Protein AF-A0A9W6TLP1-F1 (afdb_monomer_lite)

pLDDT: mean 82.68, std 14.92, range [33.06, 95.75]

Foldseek 3Di:
DDDDDPPVVVVLVVVLLADAQPDDDQDAADDQVVQDDPDDPPDGDDPCPDPPSSLVSVVVSVVSQDPPDPLWDDDPPWTKGKAQFDPDVVTDGDAGRNHVQSVQVSCCNNVVAPPVQGFRIWMATPPPRDIDTDRDDD

Sequence (138 aa):
METCKFRGAKVYLHNYYKTELKYSASRPKIDIEEFRKGPIPGVYYIPNWITQGEEAAILERVYAVPDDNDIWVNLKHRRLQMWGGEVKVPFDPKPLPQWLMQISQALVDAGIFSEEKKPNHALINGERKELILVADWG

Radius of gyration: 16.83 Å; chains: 1; bounding box: 46×29×56 Å

Organism: NCBI:txid1490495

InterPro domains:
  IPR032862 Alpha-ketoglutarate-dependent dioxygenase alkB homologue 6 [PTHR46030] (25-125)
  IPR037151 Alpha-ketoglutarate-dependent dioxygenase AlkB-like superfamily [G3DSA:2.60.120.590] (31-130)

Structure (mmCIF, N/CA/C/O backbone):
data_AF-A0A9W6TLP1-F1
#
_entry.id   AF-A0A9W6TLP1-F1
#
loop_
_atom_site.group_PDB
_atom_site.id
_atom_site.type_symbol
_atom_site.label_atom_id
_atom_site.label_alt_id
_atom_site.label_comp_id
_atom_site.label_asym_id
_atom_site.label_entity_id
_atom_site.label_seq_id
_atom_site.pdbx_PDB_ins_code
_atom_site.Cartn_x
_atom_site.Cartn_y
_atom_site.Cartn_z
_atom_site.occupancy
_atom_site.B_iso_or_equiv
_atom_site.auth_seq_id
_atom_site.auth_comp_id
_atom_site.auth_asym_id
_atom_site.auth_atom_id
_atom_site.pdbx_PDB_model_num
ATOM 1 N N . MET A 1 1 ? 29.148 -4.013 -32.709 1.00 33.06 1 MET A N 1
ATOM 2 C CA . MET A 1 1 ? 28.779 -2.926 -31.780 1.00 33.06 1 MET A CA 1
ATOM 3 C C . MET A 1 1 ? 27.266 -2.840 -31.734 1.00 33.06 1 MET A C 1
ATOM 5 O O . MET A 1 1 ? 26.622 -2.895 -32.773 1.00 33.06 1 MET A O 1
ATOM 9 N N . GLU A 1 2 ? 26.744 -2.888 -30.517 1.00 41.03 2 GLU A N 1
ATOM 10 C CA . GLU A 1 2 ? 25.402 -3.319 -30.124 1.00 41.03 2 GLU A CA 1
ATOM 11 C C . GLU A 1 2 ? 24.295 -2.332 -30.501 1.00 41.03 2 GLU A C 1
ATOM 13 O O . GLU A 1 2 ? 24.349 -1.161 -30.139 1.00 41.03 2 GLU A O 1
ATOM 18 N N . THR A 1 3 ? 23.234 -2.820 -31.146 1.00 41.31 3 THR A N 1
ATOM 19 C CA . THR A 1 3 ? 21.957 -2.096 -31.252 1.00 41.31 3 THR A CA 1
ATOM 20 C C . THR A 1 3 ? 20.768 -3.057 -31.214 1.00 41.31 3 THR A C 1
ATOM 22 O O . THR A 1 3 ? 20.068 -3.222 -32.199 1.00 41.31 3 THR A O 1
ATOM 25 N N . CYS A 1 4 ? 20.498 -3.702 -30.076 1.00 39.31 4 CYS A N 1
ATOM 26 C CA . CYS A 1 4 ? 19.145 -4.188 -29.767 1.00 39.31 4 CYS A CA 1
ATOM 27 C C . CYS A 1 4 ? 19.091 -4.685 -28.319 1.00 39.31 4 CYS A C 1
ATOM 29 O O . CYS A 1 4 ? 19.698 -5.713 -28.044 1.00 39.31 4 CYS A O 1
ATOM 31 N N . LYS A 1 5 ? 18.396 -3.978 -27.408 1.00 41.53 5 LYS A N 1
ATOM 32 C CA . LYS A 1 5 ? 17.776 -4.585 -26.200 1.00 41.53 5 LYS A CA 1
ATOM 33 C C . LYS A 1 5 ? 16.878 -3.666 -25.351 1.00 41.53 5 LYS A C 1
ATOM 35 O O . LYS A 1 5 ? 16.080 -4.180 -24.585 1.00 41.53 5 LYS A O 1
ATOM 40 N N . PHE A 1 6 ? 16.881 -2.340 -25.520 1.00 45.84 6 PHE A N 1
ATOM 41 C CA . PHE A 1 6 ? 16.203 -1.452 -24.545 1.00 45.84 6 PHE A CA 1
ATOM 42 C C . PHE A 1 6 ? 14.862 -0.818 -24.962 1.00 45.84 6 PHE A C 1
ATOM 44 O O . PHE A 1 6 ? 14.232 -0.146 -24.146 1.00 45.84 6 PHE A O 1
ATOM 51 N N . ARG A 1 7 ? 14.374 -1.014 -26.197 1.00 45.84 7 ARG A N 1
ATOM 52 C CA . ARG A 1 7 ? 13.089 -0.409 -26.623 1.00 45.84 7 ARG A CA 1
ATOM 53 C C . ARG A 1 7 ? 11.848 -1.148 -26.095 1.00 45.84 7 ARG A C 1
ATOM 55 O O . ARG A 1 7 ? 10.853 -0.491 -25.820 1.00 45.84 7 ARG A O 1
ATOM 62 N N . GLY A 1 8 ? 11.910 -2.468 -25.895 1.00 44.59 8 GLY A N 1
ATOM 63 C CA . GLY A 1 8 ? 10.766 -3.271 -25.428 1.00 44.59 8 GLY A CA 1
ATOM 64 C C . GLY A 1 8 ? 10.430 -3.084 -23.943 1.00 44.59 8 GLY A C 1
ATOM 65 O O . GLY A 1 8 ? 9.273 -2.859 -23.599 1.00 44.59 8 GLY A O 1
ATOM 66 N N . ALA A 1 9 ? 11.442 -3.091 -23.068 1.00 51.03 9 ALA A N 1
ATOM 67 C CA . ALA A 1 9 ? 11.250 -2.972 -21.619 1.00 51.03 9 ALA A CA 1
ATOM 68 C C . ALA A 1 9 ? 10.644 -1.616 -21.203 1.00 51.03 9 ALA A C 1
ATOM 70 O O . ALA A 1 9 ? 9.757 -1.566 -20.352 1.00 51.03 9 ALA A O 1
ATOM 71 N N . LYS A 1 10 ? 11.050 -0.512 -21.852 1.00 49.00 10 LYS A N 1
ATOM 72 C CA . LYS A 1 10 ? 10.498 0.826 -21.566 1.00 49.00 10 LYS A CA 1
ATOM 73 C C . LYS A 1 10 ? 9.014 0.957 -21.923 1.00 49.00 10 LYS A C 1
ATOM 75 O O . LYS A 1 10 ? 8.275 1.589 -21.174 1.00 49.00 10 LYS A O 1
ATOM 80 N N . VAL A 1 11 ? 8.564 0.357 -23.030 1.00 53.59 11 VAL A N 1
ATOM 81 C CA . VAL A 1 11 ? 7.139 0.374 -23.418 1.00 53.59 11 VAL A CA 1
ATOM 82 C C . VAL A 1 11 ? 6.305 -0.485 -22.463 1.00 53.59 11 VAL A C 1
ATOM 84 O O . VAL A 1 11 ? 5.229 -0.059 -22.046 1.00 53.59 11 VAL A O 1
ATOM 87 N N . TYR A 1 12 ? 6.828 -1.643 -22.048 1.00 57.03 12 TYR A N 1
ATOM 88 C CA . TYR A 1 12 ? 6.169 -2.512 -21.070 1.00 57.03 12 TYR A CA 1
ATOM 89 C C . TYR A 1 12 ? 5.933 -1.798 -19.730 1.00 57.03 12 TYR A C 1
ATOM 91 O O . TYR A 1 12 ? 4.824 -1.811 -19.199 1.00 57.03 12 TYR A O 1
ATOM 99 N N . LEU A 1 13 ? 6.949 -1.097 -19.219 1.00 60.84 13 LEU A N 1
ATOM 100 C CA . LEU A 1 13 ? 6.855 -0.370 -17.951 1.00 60.84 13 LEU A CA 1
ATOM 101 C C . LEU A 1 13 ? 5.966 0.874 -18.043 1.00 60.84 13 LEU A C 1
ATOM 103 O O . LEU A 1 13 ? 5.232 1.171 -17.106 1.00 60.84 13 LEU A O 1
ATOM 107 N N . HIS A 1 14 ? 5.982 1.600 -19.165 1.00 62.59 14 HIS A N 1
ATOM 108 C CA . HIS A 1 14 ? 5.111 2.766 -19.331 1.00 62.59 14 HIS A CA 1
ATOM 109 C C . HIS A 1 14 ? 3.625 2.388 -19.256 1.00 62.59 14 HIS A C 1
ATOM 111 O O . HIS A 1 14 ? 2.835 3.099 -18.634 1.00 62.59 14 HIS A O 1
ATOM 117 N N . ASN A 1 15 ? 3.253 1.242 -19.832 1.00 68.00 15 ASN A N 1
ATOM 118 C CA . ASN A 1 15 ? 1.912 0.690 -19.665 1.00 68.00 15 ASN A CA 1
ATOM 119 C C . ASN A 1 15 ? 1.685 0.208 -18.226 1.00 68.00 15 ASN A C 1
ATOM 121 O O . ASN A 1 15 ? 0.628 0.470 -17.659 1.00 68.00 15 ASN A O 1
ATOM 125 N N . TYR A 1 16 ? 2.688 -0.409 -17.598 1.00 69.88 16 TYR A N 1
ATOM 126 C CA . TYR A 1 16 ? 2.606 -0.896 -16.219 1.00 69.88 16 TYR A CA 1
ATOM 127 C C . TYR A 1 16 ? 2.246 0.204 -15.205 1.00 69.88 16 TYR A C 1
ATOM 129 O O . TYR A 1 16 ? 1.339 0.012 -14.397 1.00 69.88 16 TYR A O 1
ATOM 137 N N . TYR A 1 17 ? 2.878 1.383 -15.287 1.00 79.12 17 TYR A N 1
ATOM 138 C CA . TYR A 1 17 ? 2.560 2.520 -14.407 1.00 79.12 17 TYR A CA 1
ATOM 139 C C . TYR A 1 17 ? 1.124 3.029 -14.561 1.00 79.12 17 TYR A C 1
ATOM 141 O O . TYR A 1 17 ? 0.582 3.611 -13.627 1.00 79.12 17 TYR A O 1
ATOM 149 N N . LYS A 1 18 ? 0.502 2.802 -15.720 1.00 83.44 18 LYS A N 1
ATOM 150 C CA . LYS A 1 18 ? -0.855 3.263 -16.035 1.00 83.44 18 LYS A CA 1
ATOM 151 C C . LYS A 1 18 ? -1.930 2.206 -15.794 1.00 83.44 18 LYS A C 1
ATOM 153 O O . LYS A 1 18 ? -3.110 2.521 -15.879 1.00 83.44 18 LYS A O 1
ATOM 158 N N . THR A 1 19 ? -1.548 0.955 -15.540 1.00 87.06 19 THR A N 1
ATOM 159 C CA . THR A 1 19 ? -2.509 -0.151 -15.502 1.00 87.06 19 THR A CA 1
ATOM 160 C C . THR A 1 19 ? -3.124 -0.309 -14.111 1.00 87.06 19 THR A C 1
ATOM 162 O O . THR A 1 19 ? -2.418 -0.431 -13.112 1.00 87.06 19 THR A O 1
ATOM 165 N N . GLU A 1 20 ? -4.447 -0.413 -14.067 1.00 89.69 20 GLU A N 1
ATOM 166 C CA . GLU A 1 20 ? -5.268 -0.685 -12.879 1.00 89.69 20 GLU A CA 1
ATOM 167 C C . GLU A 1 20 ? -5.340 -2.174 -12.534 1.00 89.69 20 GLU A C 1
ATOM 169 O O . GLU A 1 20 ? -5.161 -3.007 -13.419 1.00 89.69 20 GLU A O 1
ATOM 174 N N . LEU A 1 21 ? -5.593 -2.544 -11.277 1.00 90.44 21 LEU A N 1
ATOM 175 C CA . LEU A 1 21 ? -5.924 -3.920 -10.905 1.00 90.44 21 LEU A CA 1
ATOM 176 C C . LEU A 1 21 ? -7.192 -4.370 -11.641 1.00 90.44 21 LEU A C 1
ATOM 178 O O . LEU A 1 21 ? -8.169 -3.635 -11.735 1.00 90.44 21 LEU A O 1
ATOM 182 N N . LYS A 1 22 ? -7.181 -5.609 -12.144 1.00 84.38 22 LYS A N 1
ATOM 183 C CA . LYS A 1 22 ? -8.334 -6.203 -12.846 1.00 84.38 22 LYS A CA 1
ATOM 184 C C . LYS A 1 22 ? -9.530 -6.432 -11.918 1.00 84.38 22 LYS A C 1
ATOM 186 O O . LYS A 1 22 ? -10.663 -6.463 -12.381 1.00 84.38 22 LYS A O 1
ATOM 191 N N . TYR A 1 23 ? -9.258 -6.606 -10.627 1.00 82.81 23 TYR A N 1
ATOM 192 C CA . TYR A 1 23 ? -10.249 -6.817 -9.584 1.00 82.81 23 TYR A CA 1
ATOM 193 C C . TYR A 1 23 ? -9.990 -5.823 -8.459 1.00 82.81 23 TYR A C 1
ATOM 195 O O . TYR A 1 23 ? -8.855 -5.689 -8.004 1.00 82.81 23 TYR A O 1
ATOM 203 N N . SER A 1 24 ? -11.044 -5.140 -8.031 1.00 81.31 24 SER A N 1
ATOM 204 C CA . SER A 1 24 ? -11.052 -4.266 -6.864 1.00 81.31 24 SER A CA 1
ATOM 205 C C . SER A 1 24 ? -12.427 -4.368 -6.221 1.00 81.31 24 SER A C 1
ATOM 207 O O . SER A 1 24 ? -13.443 -4.153 -6.888 1.00 81.31 24 SER A O 1
ATOM 209 N N . ALA A 1 25 ? -12.472 -4.759 -4.952 1.00 80.62 25 ALA A N 1
ATOM 210 C CA . ALA A 1 25 ? -13.715 -4.800 -4.201 1.00 80.62 25 ALA A CA 1
ATOM 211 C C . ALA A 1 25 ? -14.034 -3.408 -3.641 1.00 80.62 25 ALA A C 1
ATOM 213 O O . ALA A 1 25 ? -13.179 -2.761 -3.029 1.00 80.62 25 ALA A O 1
ATOM 214 N N . SER A 1 26 ? -15.287 -2.968 -3.792 1.00 79.50 26 SER A N 1
ATOM 215 C CA . SER A 1 26 ? -15.792 -1.850 -2.994 1.00 79.50 26 SER A CA 1
ATOM 216 C C . SER A 1 26 ? -15.855 -2.288 -1.534 1.00 79.50 26 SER A C 1
ATOM 218 O O . SER A 1 26 ? -16.346 -3.377 -1.227 1.00 79.50 26 SER A O 1
ATOM 220 N N . ARG A 1 27 ? -15.327 -1.454 -0.640 1.00 83.19 27 ARG A N 1
ATOM 221 C CA . ARG A 1 27 ? -15.301 -1.710 0.798 1.00 83.19 27 ARG A CA 1
ATOM 222 C C . ARG A 1 27 ? -16.042 -0.583 1.507 1.00 83.19 27 ARG A C 1
ATOM 224 O O . ARG A 1 27 ? -15.821 0.578 1.159 1.00 83.19 27 ARG A O 1
ATOM 231 N N . PRO A 1 28 ? -16.917 -0.888 2.476 1.00 87.75 28 PRO A N 1
ATOM 232 C CA . PRO A 1 28 ? -17.468 0.146 3.329 1.00 87.75 28 PRO A CA 1
ATOM 233 C C . PRO A 1 28 ? -16.360 0.727 4.210 1.00 87.75 28 PRO A C 1
ATOM 235 O O . PRO A 1 28 ? -15.338 0.083 4.466 1.00 87.75 28 PRO A O 1
ATOM 238 N N . LYS A 1 29 ? -16.603 1.930 4.723 1.00 93.06 29 LYS A N 1
ATOM 239 C CA . LYS A 1 29 ? -15.809 2.463 5.824 1.00 93.06 29 LYS A CA 1
ATOM 240 C C . LYS A 1 29 ? -15.907 1.509 7.015 1.00 93.06 29 LYS A C 1
ATOM 242 O O . LYS A 1 29 ? -17.002 1.043 7.332 1.00 93.06 29 LYS A O 1
ATOM 247 N N . ILE A 1 30 ? -14.780 1.236 7.658 1.00 93.94 30 ILE A N 1
ATOM 248 C CA . ILE A 1 30 ? -14.709 0.378 8.841 1.00 93.94 30 ILE A CA 1
ATOM 249 C C . ILE A 1 30 ? -14.369 1.204 10.080 1.00 93.94 30 ILE A C 1
ATOM 251 O O . ILE A 1 30 ? -13.745 2.262 9.981 1.00 93.94 30 ILE A O 1
ATOM 255 N N . ASP A 1 31 ? -14.754 0.701 11.250 1.00 94.38 31 ASP A N 1
ATOM 256 C CA . ASP A 1 31 ? -14.168 1.139 12.511 1.00 94.38 31 ASP A CA 1
ATOM 257 C C . ASP A 1 31 ? -12.950 0.256 12.814 1.00 94.38 31 ASP A C 1
ATOM 259 O O . ASP A 1 31 ? -13.078 -0.930 13.119 1.00 94.38 31 ASP A O 1
ATOM 263 N N . ILE A 1 32 ? -11.745 0.817 12.680 1.00 93.81 32 ILE A N 1
ATOM 264 C CA . ILE A 1 32 ? -10.498 0.067 12.883 1.00 93.81 32 ILE A CA 1
ATOM 265 C C . ILE A 1 32 ? -10.324 -0.399 14.333 1.00 93.81 32 ILE A C 1
ATOM 267 O O . ILE A 1 32 ? -9.585 -1.354 14.574 1.00 93.81 32 ILE A O 1
ATOM 271 N N . GLU A 1 33 ? -11.006 0.230 15.294 1.00 94.12 33 GLU A N 1
ATOM 272 C CA . GLU A 1 33 ? -10.910 -0.138 16.707 1.00 94.12 33 GLU A CA 1
ATOM 273 C C . GLU A 1 33 ? -11.474 -1.536 16.985 1.00 94.12 33 GLU A C 1
ATOM 275 O O . GLU A 1 33 ? -10.960 -2.242 17.856 1.00 94.12 33 GLU A O 1
ATOM 280 N N . GLU A 1 34 ? -12.431 -2.001 16.176 1.00 94.62 34 GLU A N 1
ATOM 281 C CA . GLU A 1 34 ? -12.942 -3.379 16.224 1.00 94.62 34 GLU A CA 1
ATOM 282 C C . GLU A 1 34 ? -11.868 -4.423 15.867 1.00 94.62 34 GLU A C 1
ATOM 284 O O . GLU A 1 34 ? -11.971 -5.593 16.237 1.00 94.62 34 GLU A O 1
ATOM 289 N N . PHE A 1 35 ? -10.800 -4.000 15.184 1.00 95.31 35 PHE A N 1
ATOM 290 C CA . PHE A 1 35 ? -9.705 -4.851 14.714 1.00 95.31 35 PHE A CA 1
ATOM 291 C C . PHE A 1 35 ? -8.434 -4.728 15.563 1.00 95.31 35 PHE A C 1
ATOM 293 O O . PHE A 1 35 ? -7.375 -5.241 15.179 1.00 95.31 35 PHE A O 1
ATOM 300 N N . ARG A 1 36 ? -8.503 -4.055 16.719 1.00 95.75 36 ARG A N 1
ATOM 301 C CA . ARG A 1 36 ? -7.372 -3.905 17.643 1.00 95.75 36 ARG A CA 1
ATOM 302 C C . ARG A 1 36 ? -6.839 -5.270 18.077 1.00 95.75 36 ARG A C 1
ATOM 304 O O . ARG A 1 36 ? -7.580 -6.135 18.547 1.00 95.75 36 ARG A O 1
ATOM 311 N N . LYS A 1 37 ? -5.522 -5.465 17.970 1.00 95.50 37 LYS A N 1
ATOM 312 C CA . LYS A 1 37 ? -4.867 -6.730 18.313 1.00 95.50 37 LYS A CA 1
ATOM 313 C C . LYS A 1 37 ? -3.953 -6.587 19.524 1.00 95.50 37 LYS A C 1
ATOM 315 O O . LYS A 1 37 ? -2.858 -6.041 19.446 1.00 95.50 37 LYS A O 1
ATOM 320 N N . GLY A 1 38 ? -4.365 -7.212 20.625 1.00 93.31 38 GLY A N 1
ATOM 321 C CA . GLY A 1 38 ? -3.573 -7.259 21.852 1.00 93.31 38 GLY A CA 1
ATOM 322 C C . GLY A 1 38 ? -3.567 -5.927 22.615 1.00 93.31 38 GLY A C 1
ATOM 323 O O . GLY A 1 38 ? -4.369 -5.042 22.327 1.00 93.31 38 GLY A O 1
ATOM 324 N N . PRO A 1 39 ? -2.690 -5.789 23.623 1.00 93.62 39 PRO A N 1
ATOM 325 C CA . PRO A 1 39 ? -2.699 -4.636 24.521 1.00 93.62 39 PRO A CA 1
ATOM 326 C C . PRO A 1 39 ? -1.971 -3.407 23.957 1.00 93.62 39 PRO A C 1
ATOM 328 O O . PRO A 1 39 ? -2.028 -2.344 24.568 1.00 93.62 39 PRO A O 1
ATOM 331 N N . ILE A 1 40 ? -1.259 -3.540 22.833 1.00 94.56 40 ILE A N 1
ATOM 332 C CA . ILE A 1 40 ? -0.432 -2.467 22.272 1.00 94.56 40 ILE A CA 1
ATOM 333 C C . ILE A 1 40 ? -1.336 -1.489 21.506 1.00 94.56 40 ILE A C 1
ATOM 335 O O . ILE A 1 40 ? -1.979 -1.896 20.534 1.00 94.56 40 ILE A O 1
ATOM 339 N N . PRO A 1 41 ? -1.399 -0.204 21.901 1.00 92.06 41 PRO A N 1
ATOM 340 C CA . PRO A 1 41 ? -2.161 0.793 21.158 1.00 92.06 41 PRO A CA 1
ATOM 341 C C . PRO A 1 41 ? -1.642 0.955 19.72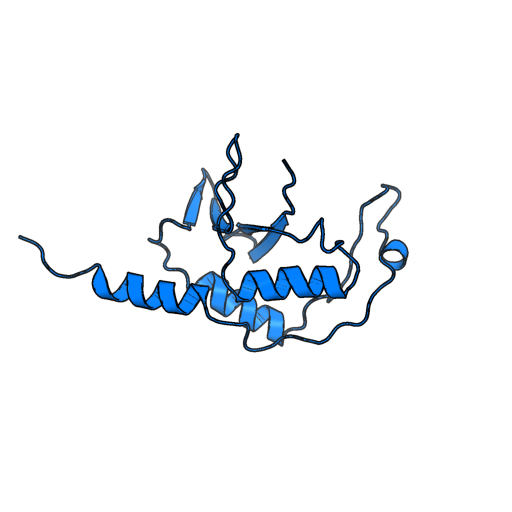5 1.00 92.06 41 PRO A C 1
ATOM 343 O O . PRO A 1 41 ? -0.435 0.962 19.497 1.00 92.06 41 PRO A O 1
ATOM 346 N N . GLY A 1 42 ? -2.556 1.111 18.764 1.00 89.94 42 GLY A N 1
ATOM 347 C CA . GLY A 1 42 ? -2.207 1.351 17.360 1.00 89.94 42 GLY A CA 1
ATOM 348 C C . GLY A 1 42 ? -1.853 0.102 16.545 1.00 89.94 42 GLY A C 1
ATOM 349 O O . GLY A 1 42 ? -1.469 0.237 15.386 1.00 89.94 42 GLY A O 1
ATOM 350 N N . VAL A 1 43 ? -1.980 -1.102 17.115 1.00 93.88 43 VAL A N 1
ATOM 351 C CA . VAL A 1 43 ? -1.783 -2.364 16.388 1.00 93.88 43 VAL A CA 1
ATOM 352 C C . VAL A 1 43 ? -3.136 -2.973 16.040 1.00 93.88 43 VAL A C 1
ATOM 354 O O . VAL A 1 43 ? -3.914 -3.335 16.923 1.00 93.88 43 VAL A O 1
ATOM 357 N N . TYR A 1 44 ? -3.386 -3.131 14.743 1.00 94.62 44 TYR A N 1
ATOM 358 C CA . TYR A 1 44 ? -4.638 -3.656 14.204 1.00 94.62 44 TYR A CA 1
ATOM 359 C C . TYR A 1 44 ? -4.363 -4.84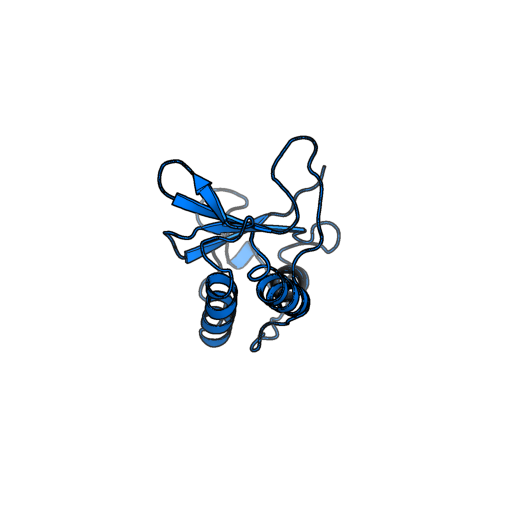7 13.288 1.00 94.62 44 TYR A C 1
ATOM 361 O O . TYR A 1 44 ? -3.346 -4.886 12.594 1.00 94.62 44 TYR A O 1
ATOM 369 N N . TYR A 1 45 ? -5.269 -5.822 13.279 1.00 94.06 45 TYR A N 1
ATOM 370 C CA . TYR A 1 45 ? -5.226 -6.952 12.357 1.00 94.06 45 TYR A CA 1
ATOM 371 C C . TYR A 1 45 ? -6.591 -7.140 11.704 1.00 94.06 45 TYR A C 1
ATOM 373 O O . TYR A 1 45 ? -7.543 -7.561 12.358 1.00 94.06 45 TYR A O 1
ATOM 381 N N . ILE A 1 46 ? -6.662 -6.852 10.404 1.00 93.31 46 ILE A N 1
ATOM 382 C CA . ILE A 1 46 ? -7.876 -6.992 9.601 1.00 93.31 46 ILE A CA 1
ATOM 383 C C . ILE A 1 46 ? -7.742 -8.266 8.751 1.00 93.31 46 ILE A C 1
ATOM 385 O O . ILE A 1 46 ? -7.008 -8.261 7.756 1.00 93.31 46 ILE A O 1
ATOM 389 N N . PRO A 1 47 ? -8.385 -9.384 9.136 1.00 92.62 47 PRO A N 1
ATOM 390 C CA . PRO A 1 47 ? -8.297 -10.623 8.374 1.00 92.62 47 PRO A CA 1
ATOM 391 C C . PRO A 1 47 ? -9.011 -10.484 7.029 1.00 92.62 47 PRO A C 1
ATOM 393 O O . PRO A 1 47 ? -10.043 -9.825 6.934 1.00 92.62 47 PRO A O 1
ATOM 396 N N . ASN A 1 48 ? -8.494 -11.164 6.001 1.00 90.88 48 ASN A N 1
ATOM 397 C CA . ASN A 1 48 ? -9.136 -11.280 4.684 1.00 90.88 48 ASN A CA 1
ATOM 398 C C . ASN A 1 48 ? -9.524 -9.928 4.051 1.00 90.88 48 ASN A C 1
ATOM 400 O O . ASN A 1 48 ? -10.530 -9.830 3.353 1.00 90.88 48 ASN A O 1
ATOM 404 N N . TRP A 1 49 ? -8.730 -8.880 4.302 1.00 91.25 49 TRP A N 1
ATOM 405 C CA . TRP A 1 49 ? -8.983 -7.538 3.770 1.00 91.25 49 TRP A CA 1
ATOM 406 C C . TRP A 1 49 ? -8.982 -7.484 2.237 1.00 91.25 49 TRP A C 1
ATOM 408 O O . TRP A 1 49 ? -9.725 -6.713 1.621 1.00 91.25 49 TRP A O 1
ATOM 418 N N . ILE A 1 50 ? -8.132 -8.304 1.619 1.00 91.12 50 ILE A N 1
ATOM 419 C CA . ILE A 1 50 ? -8.109 -8.525 0.176 1.00 91.12 50 ILE A CA 1
ATOM 420 C C . ILE A 1 50 ? -8.814 -9.838 -0.150 1.00 91.12 50 ILE A C 1
ATOM 422 O O . ILE A 1 50 ? -8.663 -10.842 0.547 1.00 91.12 50 ILE A O 1
ATOM 426 N N . THR A 1 51 ? -9.588 -9.823 -1.227 1.00 92.00 51 THR A N 1
ATOM 427 C CA . THR A 1 51 ? -10.189 -11.026 -1.802 1.00 92.00 51 THR A CA 1
ATOM 428 C C . THR A 1 51 ? -9.131 -11.858 -2.530 1.00 92.00 51 THR A C 1
ATOM 430 O O . THR A 1 51 ? -8.098 -11.338 -2.951 1.00 92.00 51 THR A O 1
ATOM 433 N N . GLN A 1 52 ? -9.409 -13.141 -2.773 1.00 91.81 52 GLN A N 1
ATOM 434 C CA . GLN A 1 52 ? -8.515 -14.003 -3.564 1.00 91.81 52 GLN A CA 1
ATOM 435 C C . GLN A 1 52 ? -8.273 -13.461 -4.987 1.00 91.81 52 GLN A C 1
ATOM 437 O O . GLN A 1 52 ? -7.186 -13.615 -5.540 1.00 91.81 52 GLN A O 1
ATOM 442 N N . GLY A 1 53 ? -9.275 -12.803 -5.585 1.00 91.94 53 GLY A N 1
ATOM 443 C CA . GLY A 1 53 ? -9.146 -12.180 -6.905 1.00 91.94 53 GLY A CA 1
ATOM 444 C C . GLY A 1 53 ? -8.214 -10.965 -6.899 1.00 91.94 53 GLY A C 1
ATOM 445 O O . GLY A 1 53 ? -7.399 -10.810 -7.808 1.00 91.94 53 GLY A O 1
ATOM 446 N N . GLU A 1 54 ? -8.293 -10.131 -5.860 1.00 91.81 54 GLU A N 1
ATOM 447 C CA . GLU A 1 54 ? -7.361 -9.015 -5.661 1.00 91.81 54 GLU A CA 1
ATOM 448 C C . GLU A 1 54 ? -5.948 -9.515 -5.372 1.00 91.81 54 GLU A C 1
ATOM 450 O O . GLU A 1 54 ? -5.003 -9.010 -5.968 1.00 91.81 54 GLU A O 1
ATOM 455 N N . GLU A 1 55 ? -5.794 -10.537 -4.526 1.00 91.50 55 GLU A N 1
ATOM 456 C CA . GLU A 1 55 ? -4.496 -11.162 -4.258 1.00 91.50 55 GLU A CA 1
ATOM 457 C C . GLU A 1 55 ? -3.844 -11.659 -5.555 1.00 91.50 55 GLU A C 1
ATOM 459 O O . GLU A 1 55 ? -2.701 -11.305 -5.849 1.00 91.50 55 GLU A O 1
ATOM 464 N N . ALA A 1 56 ? -4.581 -12.404 -6.385 1.00 91.19 56 ALA A N 1
ATOM 465 C CA . ALA A 1 56 ? -4.086 -12.875 -7.676 1.00 91.19 56 ALA A CA 1
ATOM 466 C C . ALA A 1 56 ? -3.705 -11.715 -8.614 1.00 91.19 56 ALA A C 1
ATOM 468 O O . ALA A 1 56 ? -2.650 -11.760 -9.251 1.00 91.19 56 ALA A O 1
ATOM 469 N N . ALA A 1 57 ? -4.521 -10.656 -8.673 1.00 91.50 57 ALA A N 1
ATOM 470 C CA . ALA A 1 57 ? -4.233 -9.474 -9.485 1.00 91.50 57 ALA A CA 1
ATOM 471 C C . ALA A 1 57 ? -2.996 -8.704 -8.990 1.00 91.50 57 ALA A C 1
ATOM 473 O O . ALA A 1 57 ? -2.210 -8.226 -9.806 1.00 91.50 57 ALA A O 1
ATOM 474 N N . ILE A 1 58 ? -2.799 -8.599 -7.673 1.00 91.06 58 ILE A N 1
ATOM 475 C CA . ILE A 1 58 ? -1.616 -7.978 -7.067 1.00 91.06 58 ILE A CA 1
ATOM 476 C C . ILE A 1 58 ? -0.373 -8.80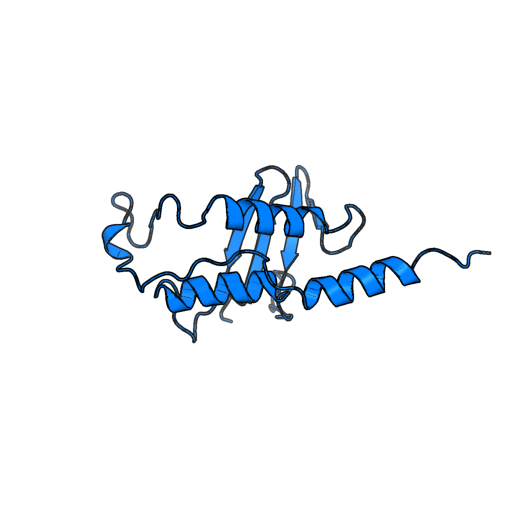4 -7.394 1.00 91.06 58 ILE A C 1
ATOM 478 O O . ILE A 1 58 ? 0.618 -8.248 -7.864 1.00 91.06 58 ILE A O 1
ATOM 482 N N . LEU A 1 59 ? -0.422 -10.127 -7.211 1.00 89.75 59 LEU A N 1
ATOM 483 C CA . LEU A 1 59 ? 0.703 -11.011 -7.523 1.00 89.75 59 LEU A CA 1
ATOM 484 C C . LEU A 1 59 ? 1.072 -10.960 -9.011 1.00 89.75 59 LEU A C 1
ATOM 486 O O . LEU A 1 59 ? 2.259 -10.901 -9.330 1.00 89.75 59 LEU A O 1
ATOM 490 N N . GLU A 1 60 ? 0.086 -10.907 -9.914 1.00 88.94 60 GLU A N 1
ATOM 491 C CA . GLU A 1 60 ? 0.329 -10.707 -11.350 1.00 88.94 60 GLU A CA 1
ATOM 492 C C . GLU A 1 60 ? 1.150 -9.433 -11.599 1.00 88.94 60 GLU A C 1
ATOM 494 O O . GLU A 1 60 ? 2.077 -9.447 -12.406 1.00 88.94 60 GLU A O 1
ATOM 499 N N . ARG A 1 61 ? 0.865 -8.339 -10.879 1.00 89.06 61 ARG A N 1
ATOM 500 C CA . ARG A 1 61 ? 1.631 -7.090 -11.002 1.00 89.06 61 ARG A CA 1
ATOM 501 C C . ARG A 1 61 ? 3.023 -7.199 -10.423 1.00 89.06 61 ARG A C 1
ATOM 503 O O . ARG A 1 61 ? 3.983 -6.891 -11.122 1.00 89.06 61 ARG A O 1
ATOM 510 N N . VAL A 1 62 ? 3.137 -7.696 -9.198 1.00 87.94 62 VAL A N 1
ATOM 511 C CA . VAL A 1 62 ? 4.427 -7.873 -8.524 1.00 87.94 62 VAL A CA 1
ATOM 512 C C . VAL A 1 62 ? 5.392 -8.677 -9.398 1.00 87.94 62 VAL A C 1
ATOM 514 O O . VAL A 1 62 ? 6.531 -8.252 -9.583 1.00 87.94 62 VAL A O 1
ATOM 517 N N . TYR A 1 63 ? 4.940 -9.793 -9.977 1.00 85.94 63 TYR A N 1
ATOM 518 C CA . TYR A 1 63 ? 5.785 -10.674 -10.788 1.00 85.94 63 TYR A CA 1
ATOM 519 C C . TYR A 1 63 ? 5.929 -10.261 -12.255 1.00 85.94 63 TYR A C 1
ATOM 521 O O . TYR A 1 63 ? 6.778 -10.809 -12.953 1.00 85.94 63 TYR A O 1
ATOM 529 N N . ALA A 1 64 ? 5.155 -9.287 -12.735 1.00 85.94 64 ALA A N 1
ATOM 530 C CA . ALA A 1 64 ? 5.363 -8.715 -14.063 1.00 85.94 64 ALA A CA 1
ATOM 531 C C . ALA A 1 64 ? 6.594 -7.791 -14.128 1.00 85.94 64 ALA A C 1
ATOM 533 O O . ALA A 1 64 ? 7.026 -7.443 -15.227 1.00 85.94 64 ALA A O 1
ATOM 534 N N . VAL A 1 65 ? 7.157 -7.386 -12.982 1.00 84.94 65 VAL A N 1
ATOM 535 C CA . VAL A 1 65 ? 8.410 -6.622 -12.916 1.00 84.94 65 VAL A CA 1
ATOM 536 C C . VAL A 1 65 ? 9.585 -7.563 -13.209 1.00 84.94 65 VAL A C 1
ATOM 538 O O . VAL A 1 65 ? 9.836 -8.455 -12.395 1.00 84.94 65 VAL A O 1
ATOM 541 N N . PRO A 1 66 ? 10.326 -7.372 -14.320 1.00 83.62 66 PRO A N 1
ATOM 542 C CA . PRO A 1 66 ? 11.459 -8.230 -14.663 1.00 83.62 66 PRO A CA 1
ATOM 543 C C . PRO A 1 66 ? 12.509 -8.266 -13.552 1.00 83.62 66 PRO A C 1
ATOM 545 O O . PRO A 1 66 ? 12.761 -7.245 -12.918 1.00 83.62 66 PRO A O 1
ATOM 548 N N . ASP A 1 67 ? 13.140 -9.419 -13.333 1.00 81.19 67 ASP A N 1
ATOM 549 C CA . ASP A 1 67 ? 14.128 -9.601 -12.259 1.00 81.19 67 ASP A CA 1
ATOM 550 C C . ASP A 1 67 ? 15.369 -8.701 -12.413 1.00 81.19 67 ASP A C 1
ATOM 552 O O . ASP A 1 67 ? 16.006 -8.362 -11.419 1.00 81.19 67 ASP A O 1
ATOM 556 N N . ASP A 1 68 ? 15.699 -8.304 -13.645 1.00 80.50 68 ASP A N 1
ATOM 557 C CA . ASP A 1 68 ? 16.809 -7.414 -14.002 1.00 80.50 68 ASP A CA 1
ATOM 558 C C . ASP A 1 68 ? 16.423 -5.924 -14.002 1.00 80.50 68 ASP A C 1
ATOM 560 O O . ASP A 1 68 ? 17.183 -5.078 -14.472 1.00 80.50 68 ASP A O 1
ATOM 564 N N . ASN A 1 69 ? 15.237 -5.588 -13.490 1.00 83.06 69 ASN A N 1
ATOM 565 C CA . ASN A 1 69 ? 14.761 -4.217 -13.399 1.00 83.06 69 ASN A CA 1
ATOM 566 C C . ASN A 1 69 ? 15.306 -3.487 -12.161 1.00 83.06 69 ASN A C 1
ATOM 568 O O . ASN A 1 69 ? 15.253 -4.021 -11.057 1.00 83.06 69 ASN A O 1
ATOM 572 N N . ASP A 1 70 ? 15.690 -2.217 -12.322 1.00 80.31 70 ASP A N 1
ATOM 573 C CA . ASP A 1 70 ? 16.254 -1.375 -11.251 1.00 80.31 70 ASP A CA 1
ATOM 574 C C . ASP A 1 70 ? 15.298 -1.101 -10.069 1.00 80.31 70 ASP A C 1
ATOM 576 O O . ASP A 1 70 ? 15.728 -0.635 -9.016 1.00 80.31 70 ASP A O 1
ATOM 580 N N . ILE A 1 71 ? 13.998 -1.387 -10.213 1.00 83.81 71 ILE A N 1
ATOM 581 C CA . ILE A 1 71 ? 13.025 -1.327 -9.109 1.00 83.81 71 ILE A CA 1
ATOM 582 C C . ILE A 1 71 ? 13.313 -2.415 -8.066 1.00 83.81 71 ILE A C 1
ATOM 584 O O . ILE A 1 71 ? 13.030 -2.221 -6.881 1.00 83.81 71 ILE A O 1
ATOM 588 N N . TRP A 1 72 ? 13.877 -3.551 -8.490 1.00 87.19 72 TRP A N 1
ATOM 589 C CA . TRP A 1 72 ? 14.360 -4.577 -7.578 1.00 87.19 72 TRP A CA 1
ATOM 590 C C . TRP A 1 72 ? 15.696 -4.158 -6.971 1.00 87.19 72 TRP A C 1
ATOM 592 O O . TRP A 1 72 ? 16.743 -4.158 -7.613 1.00 87.19 72 TRP A O 1
ATOM 602 N N . VAL A 1 73 ? 15.669 -3.883 -5.675 1.00 87.12 73 VAL A N 1
ATOM 603 C CA . VAL A 1 73 ? 16.860 -3.633 -4.872 1.00 87.12 73 VAL A CA 1
ATOM 604 C C . VAL A 1 73 ? 17.288 -4.935 -4.207 1.00 87.12 73 VAL A C 1
ATOM 606 O O . VAL A 1 73 ? 16.550 -5.513 -3.401 1.00 87.12 73 VAL A O 1
ATOM 609 N N . ASN A 1 74 ? 18.502 -5.386 -4.519 1.00 86.00 74 ASN A N 1
ATOM 610 C CA . ASN A 1 74 ? 19.107 -6.551 -3.883 1.00 86.00 74 ASN A CA 1
ATOM 611 C C . ASN A 1 74 ? 19.752 -6.160 -2.550 1.00 86.00 74 ASN A C 1
ATOM 613 O O . ASN A 1 74 ? 20.643 -5.316 -2.481 1.00 86.00 74 ASN A O 1
ATOM 617 N N . LEU A 1 75 ? 19.296 -6.803 -1.482 1.00 83.88 75 LEU A N 1
ATOM 618 C CA . LEU A 1 75 ? 19.872 -6.741 -0.144 1.00 83.88 75 LEU A CA 1
ATOM 619 C C . LEU A 1 75 ? 20.604 -8.059 0.143 1.00 83.88 75 LEU A C 1
ATOM 621 O O . LEU A 1 75 ? 20.489 -9.028 -0.601 1.00 83.88 75 LEU A O 1
ATOM 625 N N . LYS A 1 76 ? 21.324 -8.129 1.267 1.00 84.56 76 LYS A N 1
ATOM 626 C CA . LYS A 1 76 ? 22.211 -9.260 1.605 1.00 84.56 76 LYS A CA 1
ATOM 627 C C . LYS A 1 76 ? 2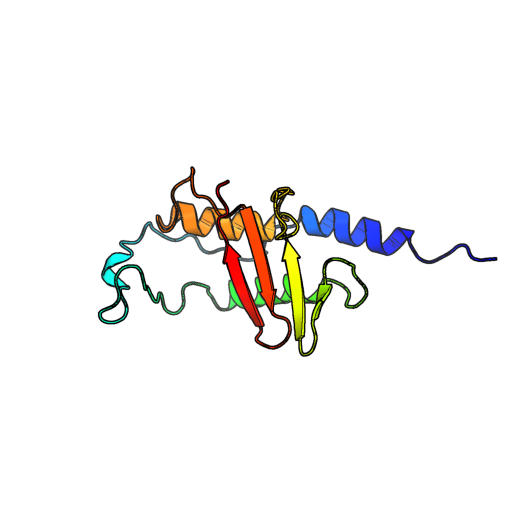1.564 -10.657 1.495 1.00 84.56 76 LYS A C 1
ATOM 629 O O . LYS A 1 76 ? 22.256 -11.611 1.162 1.00 84.56 76 LYS A O 1
ATOM 634 N N . HIS A 1 77 ? 20.269 -10.783 1.792 1.00 84.50 77 HIS A N 1
ATOM 635 C CA . HIS A 1 77 ? 19.558 -12.072 1.838 1.00 84.50 77 HIS A CA 1
ATOM 636 C C . HIS A 1 77 ? 18.173 -12.048 1.182 1.00 84.50 77 HIS A C 1
ATOM 638 O O . HIS A 1 77 ? 17.406 -12.990 1.339 1.00 84.50 77 HIS A O 1
ATOM 644 N N . ARG A 1 78 ? 17.807 -10.944 0.531 1.00 85.12 78 ARG A N 1
ATOM 645 C CA . ARG A 1 78 ? 16.478 -10.766 -0.058 1.00 85.12 78 ARG A CA 1
ATOM 646 C C . ARG A 1 78 ? 16.523 -9.700 -1.134 1.00 85.12 78 ARG A C 1
ATOM 648 O O . ARG A 1 78 ? 17.418 -8.857 -1.122 1.00 85.12 78 ARG A O 1
ATOM 655 N N . ARG A 1 79 ? 15.480 -9.648 -1.949 1.00 87.44 79 ARG A N 1
ATOM 656 C CA . ARG A 1 79 ? 15.196 -8.512 -2.828 1.00 87.44 79 ARG A CA 1
ATOM 657 C C . ARG A 1 79 ? 13.933 -7.770 -2.411 1.00 87.44 79 ARG A C 1
ATOM 659 O O . ARG A 1 79 ? 13.030 -8.351 -1.801 1.00 87.44 79 ARG A O 1
ATOM 666 N N . LEU A 1 80 ? 13.874 -6.489 -2.743 1.00 89.31 80 LEU A N 1
ATOM 667 C CA . LEU A 1 80 ? 12.758 -5.606 -2.428 1.00 89.31 80 LEU A CA 1
ATOM 668 C C . LEU A 1 80 ? 12.385 -4.777 -3.656 1.00 89.31 80 LEU A C 1
ATOM 670 O O . LEU A 1 80 ? 13.281 -4.229 -4.284 1.00 89.31 80 LEU A O 1
ATOM 674 N N . GLN A 1 81 ? 11.098 -4.644 -3.972 1.00 90.19 81 GLN A N 1
ATOM 675 C CA . GLN A 1 81 ? 10.652 -3.570 -4.866 1.00 90.19 81 GLN A CA 1
ATOM 676 C C . GLN A 1 81 ? 10.446 -2.295 -4.055 1.00 90.19 81 GLN A C 1
ATOM 678 O O . GLN A 1 81 ? 9.796 -2.352 -3.008 1.00 90.19 81 GLN A O 1
ATOM 683 N N . MET A 1 82 ? 10.956 -1.167 -4.546 1.00 89.38 82 MET A N 1
ATOM 684 C CA . MET A 1 82 ? 10.698 0.161 -3.980 1.00 89.38 82 MET A CA 1
ATOM 685 C C . MET A 1 82 ? 9.861 0.987 -4.960 1.00 89.38 82 MET A C 1
ATOM 687 O O . MET A 1 82 ? 10.292 1.251 -6.082 1.00 89.38 82 MET A O 1
ATOM 691 N N . TRP A 1 83 ? 8.663 1.394 -4.543 1.00 91.44 83 TRP A N 1
ATOM 692 C CA . TRP A 1 83 ? 7.749 2.213 -5.339 1.00 91.44 83 TRP A CA 1
ATOM 693 C C . TRP A 1 83 ? 7.427 3.514 -4.618 1.00 91.44 83 TRP A C 1
ATOM 695 O O . TRP A 1 83 ? 7.173 3.502 -3.420 1.00 91.44 83 TRP A O 1
ATOM 705 N N . GLY A 1 84 ? 7.345 4.618 -5.360 1.00 90.75 84 GLY A N 1
ATOM 706 C CA . GLY A 1 84 ? 6.956 5.917 -4.802 1.00 90.75 84 GLY A CA 1
ATOM 707 C C . GLY A 1 84 ? 8.120 6.791 -4.330 1.00 90.75 84 GLY A C 1
ATOM 708 O O . GLY A 1 84 ? 7.896 7.836 -3.738 1.00 90.75 84 GLY A O 1
ATOM 709 N N . GLY A 1 85 ? 9.362 6.387 -4.602 1.00 87.38 85 GLY A N 1
ATOM 710 C CA . GLY A 1 85 ? 10.571 7.101 -4.187 1.00 87.38 85 GLY A CA 1
ATOM 711 C C . GLY A 1 85 ? 11.606 6.140 -3.614 1.00 87.38 85 GLY A C 1
ATOM 712 O O . GLY A 1 85 ? 11.318 4.965 -3.399 1.00 87.38 85 GLY A O 1
ATOM 713 N N . GLU A 1 86 ? 12.824 6.624 -3.390 1.00 82.56 86 GLU A N 1
ATOM 714 C CA . GLU A 1 86 ? 13.812 5.886 -2.599 1.00 82.56 86 GLU A CA 1
ATOM 715 C C . GLU A 1 86 ? 13.694 6.310 -1.137 1.00 82.56 86 GLU A C 1
ATOM 717 O O . GLU A 1 86 ? 13.641 7.504 -0.850 1.00 82.56 86 GLU A O 1
ATOM 722 N N . VAL A 1 87 ? 13.719 5.351 -0.207 1.00 75.94 87 VAL A N 1
ATOM 723 C CA . VAL A 1 87 ? 13.727 5.632 1.240 1.00 75.94 87 VAL A CA 1
ATOM 724 C C . VAL A 1 87 ? 15.114 6.131 1.663 1.00 75.94 87 VAL A C 1
ATOM 726 O O . VAL A 1 87 ? 15.922 5.397 2.235 1.00 75.94 87 VAL A O 1
ATOM 729 N N . LYS A 1 88 ? 15.422 7.379 1.314 1.00 80.31 88 LYS A N 1
ATOM 730 C CA . LYS A 1 88 ? 16.628 8.124 1.695 1.00 80.31 88 LYS A CA 1
ATOM 731 C C . LYS A 1 88 ? 16.215 9.437 2.352 1.00 80.31 88 LYS A C 1
ATOM 733 O O . LYS A 1 88 ? 15.076 9.859 2.217 1.00 80.31 88 LYS A O 1
ATOM 738 N N . VAL A 1 89 ? 17.140 10.070 3.072 1.00 77.31 89 VAL A N 1
ATOM 739 C CA . VAL A 1 89 ? 16.935 11.404 3.653 1.00 77.31 89 VAL A CA 1
ATOM 740 C C . VAL A 1 89 ? 17.735 12.422 2.826 1.00 77.31 89 VAL A C 1
ATOM 742 O O . VAL A 1 89 ? 18.954 12.252 2.724 1.00 77.31 89 VAL A O 1
ATOM 745 N N . PRO A 1 90 ? 17.104 13.466 2.253 1.00 82.19 90 PRO A N 1
ATOM 746 C CA . PRO A 1 90 ? 15.658 13.721 2.233 1.00 82.19 90 PRO A CA 1
ATOM 747 C C . PRO A 1 90 ? 14.901 12.726 1.336 1.00 82.19 90 PRO A C 1
ATOM 749 O O . PRO A 1 90 ? 15.456 12.243 0.347 1.00 82.19 90 PRO A O 1
ATOM 752 N N . PHE A 1 91 ? 13.645 12.431 1.687 1.00 83.12 91 PHE A N 1
ATOM 753 C CA . PHE A 1 91 ? 12.776 11.578 0.875 1.00 83.12 91 PHE A CA 1
ATOM 754 C C . PHE A 1 91 ? 12.354 12.333 -0.390 1.00 83.12 91 PHE A C 1
ATOM 756 O O . PHE A 1 91 ? 11.895 13.472 -0.308 1.00 83.12 91 PHE A O 1
ATOM 763 N N . ASP A 1 92 ? 12.523 11.700 -1.551 1.00 86.31 92 ASP A N 1
ATOM 764 C CA . ASP A 1 92 ? 12.136 12.245 -2.857 1.00 86.31 92 ASP A CA 1
ATOM 765 C C . ASP A 1 92 ? 10.937 11.452 -3.409 1.00 86.31 92 ASP A C 1
ATOM 767 O O . ASP A 1 92 ? 11.130 10.369 -3.985 1.00 86.31 92 ASP A O 1
ATOM 771 N N . PRO A 1 93 ? 9.695 11.929 -3.190 1.00 87.81 93 PRO A N 1
ATOM 772 C CA . PRO A 1 93 ? 8.496 11.209 -3.586 1.00 87.81 93 PRO A CA 1
ATOM 773 C C . PRO A 1 93 ? 8.361 11.143 -5.109 1.00 87.81 93 PRO A C 1
ATOM 775 O O . PRO A 1 93 ? 8.448 12.142 -5.823 1.00 87.81 93 PRO A O 1
ATOM 778 N N . LYS A 1 94 ? 8.058 9.948 -5.611 1.00 90.31 94 LYS A N 1
ATOM 779 C CA . LYS A 1 94 ? 7.753 9.679 -7.021 1.00 90.31 94 LYS A CA 1
ATOM 780 C C . LYS A 1 94 ? 6.314 9.181 -7.155 1.00 90.31 94 LYS A C 1
ATOM 782 O O . LYS A 1 94 ? 5.779 8.603 -6.213 1.00 90.31 94 LYS A O 1
ATOM 787 N N . PRO A 1 95 ? 5.670 9.346 -8.320 1.00 89.94 95 PRO A N 1
ATOM 788 C CA . PRO A 1 95 ? 4.344 8.784 -8.536 1.00 89.94 95 PRO A CA 1
ATOM 789 C C . PRO A 1 95 ? 4.330 7.263 -8.337 1.00 89.94 95 PRO A C 1
ATOM 791 O O . PRO A 1 95 ? 5.180 6.544 -8.872 1.00 89.94 95 PRO A O 1
ATOM 794 N N . LEU A 1 96 ? 3.338 6.768 -7.598 1.00 92.56 96 LEU A N 1
ATOM 795 C CA . LEU A 1 96 ? 3.036 5.340 -7.539 1.00 92.56 96 LEU A CA 1
ATOM 796 C C . LEU A 1 96 ? 2.438 4.870 -8.880 1.00 92.56 96 LEU A C 1
ATOM 798 O O . LEU A 1 96 ? 1.735 5.636 -9.544 1.00 92.56 96 LEU A O 1
ATOM 802 N N . PRO A 1 97 ? 2.661 3.609 -9.293 1.00 93.06 97 PRO A N 1
ATOM 803 C CA . PRO A 1 97 ? 1.909 3.022 -10.393 1.00 93.06 97 PRO A CA 1
ATOM 804 C C . PRO A 1 97 ? 0.422 2.930 -10.020 1.00 93.06 97 PRO A C 1
ATOM 806 O O . PRO A 1 97 ? 0.072 2.729 -8.855 1.00 93.06 97 PRO A O 1
ATOM 809 N N . GLN A 1 98 ? -0.452 3.034 -11.020 1.00 93.88 98 GLN A N 1
ATOM 810 C CA . GLN A 1 98 ? -1.904 3.136 -10.846 1.00 93.88 98 GLN A CA 1
ATOM 811 C C . GLN A 1 98 ? -2.490 2.039 -9.940 1.00 93.88 98 GLN A C 1
ATOM 813 O O . GLN A 1 98 ? -3.310 2.331 -9.076 1.00 93.88 98 GLN A O 1
ATOM 818 N N . TRP A 1 99 ? -2.029 0.792 -10.062 1.00 93.44 99 TRP A N 1
ATOM 819 C CA . TRP A 1 99 ? -2.498 -0.311 -9.217 1.00 93.44 99 TRP A CA 1
ATOM 820 C C . TRP A 1 99 ? -2.147 -0.148 -7.724 1.00 93.44 99 TRP A C 1
ATOM 822 O O . TRP A 1 99 ? -2.932 -0.559 -6.876 1.00 93.44 99 TRP A O 1
ATOM 832 N N . LEU A 1 100 ? -1.015 0.482 -7.382 1.00 94.25 100 LEU A N 1
ATOM 833 C CA . LEU A 1 100 ? -0.677 0.822 -5.992 1.00 94.25 100 LEU A CA 1
ATOM 834 C C . LEU A 1 100 ? -1.468 2.041 -5.511 1.00 94.25 100 LEU A C 1
ATOM 836 O O . LEU A 1 100 ? -1.888 2.066 -4.356 1.00 94.25 100 LEU A O 1
ATOM 840 N N . MET A 1 101 ? -1.725 3.016 -6.391 1.00 94.25 101 MET A N 1
ATOM 841 C CA . MET A 1 101 ? -2.607 4.142 -6.062 1.00 94.25 101 MET A CA 1
ATOM 842 C C . MET A 1 101 ? -4.031 3.675 -5.752 1.00 94.25 101 MET A C 1
ATOM 844 O O . MET A 1 101 ? -4.629 4.175 -4.807 1.00 94.25 101 MET A O 1
ATOM 848 N N . GLN A 1 102 ? -4.551 2.677 -6.472 1.00 93.94 102 GLN A N 1
ATOM 849 C CA . GLN A 1 102 ? -5.858 2.082 -6.177 1.00 93.94 102 GLN A CA 1
ATOM 850 C C . GLN A 1 102 ? -5.906 1.420 -4.797 1.00 93.94 102 GLN A C 1
ATOM 852 O O . GLN A 1 102 ? -6.875 1.610 -4.069 1.00 93.94 102 GLN A O 1
ATOM 857 N N . ILE A 1 103 ? -4.861 0.680 -4.407 1.00 93.75 103 ILE A N 1
ATOM 858 C CA . ILE A 1 103 ? -4.795 0.076 -3.066 1.00 93.75 103 ILE A CA 1
ATOM 859 C C . ILE A 1 103 ? -4.695 1.170 -1.996 1.00 93.75 103 ILE A C 1
ATOM 861 O O . ILE A 1 103 ? -5.388 1.103 -0.986 1.00 93.75 103 ILE A O 1
ATOM 865 N N . SER A 1 104 ? -3.867 2.192 -2.229 1.00 94.44 104 SER A N 1
ATOM 866 C CA . SER A 1 104 ? -3.731 3.342 -1.330 1.00 94.44 104 SER A CA 1
ATOM 867 C C . SER A 1 104 ? -5.069 4.064 -1.126 1.00 94.44 104 SER A C 1
ATOM 869 O O . SER A 1 104 ? -5.478 4.299 0.010 1.00 94.44 104 SER A O 1
ATOM 871 N N . GLN A 1 105 ? -5.809 4.310 -2.212 1.00 94.06 105 GLN A N 1
ATOM 872 C CA . GLN A 1 105 ? -7.137 4.915 -2.152 1.00 94.06 105 GLN A CA 1
ATOM 873 C C . GLN A 1 105 ? -8.141 4.020 -1.419 1.00 94.06 105 GLN A C 1
ATOM 875 O O . GLN A 1 105 ? -8.868 4.511 -0.566 1.00 94.06 105 GLN A O 1
ATOM 880 N N . ALA A 1 106 ? -8.128 2.704 -1.652 1.00 93.69 106 ALA A N 1
ATOM 881 C CA . ALA A 1 106 ? -9.010 1.775 -0.945 1.00 93.69 106 ALA A CA 1
ATOM 882 C C . ALA A 1 106 ? -8.790 1.784 0.581 1.00 93.69 106 ALA A C 1
ATOM 884 O O . ALA A 1 106 ? -9.734 1.564 1.340 1.00 93.69 106 ALA A O 1
ATOM 885 N N . LEU A 1 107 ? -7.565 2.051 1.049 1.00 93.62 107 LEU A N 1
ATOM 886 C CA . LEU A 1 107 ? -7.284 2.221 2.477 1.00 93.62 107 LEU A CA 1
ATOM 887 C C . LEU A 1 107 ? -7.823 3.552 3.025 1.00 93.62 107 LEU A C 1
ATOM 889 O O . LEU A 1 107 ? -8.265 3.598 4.175 1.00 93.62 107 LEU A O 1
ATOM 893 N N . VAL A 1 108 ? -7.810 4.620 2.222 1.00 94.69 108 VAL A N 1
ATOM 894 C CA . VAL A 1 108 ? -8.433 5.899 2.594 1.00 94.69 108 VAL A CA 1
ATOM 895 C C . VAL A 1 108 ? -9.952 5.779 2.631 1.00 94.69 108 VAL A C 1
ATOM 897 O O . VAL A 1 108 ? -10.576 6.166 3.617 1.00 94.69 108 VAL A O 1
ATOM 900 N N . ASP A 1 109 ? -10.551 5.182 1.603 1.00 94.19 109 ASP A N 1
ATOM 901 C CA . ASP A 1 109 ? -12.001 5.001 1.496 1.00 94.19 109 ASP A CA 1
ATOM 902 C C . ASP A 1 109 ? -12.542 4.144 2.656 1.00 94.19 109 ASP A C 1
ATOM 904 O O . ASP A 1 109 ? -13.619 4.403 3.197 1.00 94.19 109 ASP A O 1
ATOM 908 N N . ALA A 1 110 ? -11.748 3.167 3.105 1.00 93.62 110 ALA A N 1
ATOM 909 C CA . ALA A 1 110 ? -12.020 2.362 4.291 1.00 93.62 110 ALA A CA 1
ATOM 910 C C . ALA A 1 110 ? -11.922 3.133 5.619 1.00 93.62 110 ALA A C 1
ATOM 912 O O . ALA A 1 110 ? -12.371 2.632 6.649 1.00 93.62 110 ALA A O 1
ATOM 913 N N . GLY A 1 111 ? -11.343 4.334 5.620 1.00 93.12 111 GLY A N 1
ATOM 914 C CA . GLY A 1 111 ? -11.099 5.139 6.815 1.00 93.12 111 GLY A CA 1
ATOM 915 C C . GLY A 1 111 ? -9.855 4.737 7.610 1.00 93.12 111 GLY A C 1
ATOM 916 O O . GLY A 1 111 ? -9.718 5.173 8.750 1.00 93.12 111 GLY A O 1
ATOM 917 N N . ILE A 1 112 ? -8.956 3.925 7.040 1.00 92.88 112 ILE A N 1
ATOM 918 C CA . ILE A 1 112 ? -7.706 3.502 7.698 1.00 92.88 112 ILE A CA 1
ATOM 919 C C . ILE A 1 112 ? -6.679 4.642 7.673 1.00 92.88 112 ILE A C 1
ATOM 921 O O . ILE A 1 112 ? -5.989 4.883 8.663 1.00 92.88 112 ILE A O 1
ATOM 925 N N . PHE A 1 113 ? -6.602 5.363 6.554 1.00 92.88 113 PHE A N 1
ATOM 926 C CA . PHE A 1 113 ? -5.819 6.591 6.419 1.00 92.88 113 PHE A CA 1
ATOM 927 C C . PHE A 1 113 ? -6.747 7.767 6.108 1.00 92.88 113 PHE A C 1
ATOM 929 O O . PHE A 1 113 ? -7.807 7.586 5.513 1.00 92.88 113 PHE A O 1
ATOM 936 N N . SER A 1 114 ? -6.354 8.977 6.508 1.00 92.94 114 SER A N 1
ATOM 937 C CA . SER A 1 114 ? -6.999 10.193 6.007 1.00 92.94 114 SER A CA 1
ATOM 938 C C . SER A 1 114 ? -6.448 10.543 4.627 1.00 92.94 114 SER A C 1
ATOM 940 O O . SER A 1 114 ? -5.403 10.028 4.227 1.00 92.94 114 SER A O 1
ATOM 942 N N . GLU A 1 115 ? -7.116 11.438 3.903 1.00 93.00 115 GLU A N 1
ATOM 943 C CA . GLU A 1 115 ? -6.655 11.817 2.566 1.00 93.00 115 GLU A CA 1
ATOM 944 C C . GLU A 1 115 ? -5.342 12.614 2.616 1.00 93.00 115 GLU A C 1
ATOM 946 O O . GLU A 1 115 ? -4.466 12.437 1.771 1.00 93.00 115 GLU A O 1
ATOM 951 N N . GLU A 1 116 ? -5.135 13.390 3.685 1.00 93.06 116 GLU A N 1
ATOM 952 C CA . GLU A 1 116 ? -3.857 14.046 3.987 1.00 93.06 116 GLU A CA 1
ATOM 953 C C . GLU A 1 116 ? -2.774 13.051 4.398 1.00 93.06 116 GLU A C 1
ATOM 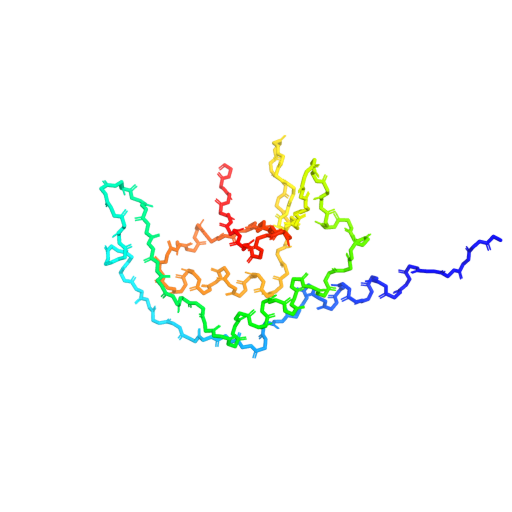955 O O . GLU A 1 116 ? -1.608 13.421 4.412 1.00 93.06 116 GLU A O 1
ATOM 960 N N . LYS A 1 117 ? -3.157 11.824 4.777 1.00 91.19 117 LYS A N 1
ATOM 961 C CA . LYS A 1 117 ? -2.257 10.743 5.185 1.00 91.19 117 LYS A CA 1
ATOM 962 C C . LYS A 1 117 ? -2.279 9.549 4.226 1.00 91.19 117 LYS A C 1
ATOM 964 O O . LYS A 1 117 ? -1.912 8.435 4.613 1.00 91.19 117 LYS A O 1
ATOM 969 N N . LYS A 1 118 ? -2.670 9.764 2.970 1.00 93.50 118 LYS A N 1
ATOM 970 C CA . LYS A 1 118 ? -2.733 8.713 1.954 1.00 93.50 118 LYS A CA 1
ATOM 971 C C . LYS A 1 118 ? -1.346 8.118 1.646 1.00 93.50 118 LYS A C 1
ATOM 973 O O . LYS A 1 118 ? -0.445 8.866 1.270 1.00 93.50 118 LYS A O 1
ATOM 978 N N . PRO A 1 119 ? -1.152 6.787 1.727 1.00 93.75 119 PRO A N 1
ATOM 979 C CA . PRO A 1 119 ? 0.127 6.162 1.402 1.00 93.75 119 PRO A CA 1
ATOM 980 C C . PRO A 1 119 ? 0.665 6.558 0.019 1.00 93.75 119 PRO A C 1
ATOM 982 O O . PRO A 1 119 ? -0.020 6.419 -0.997 1.00 93.75 119 PRO A O 1
ATOM 985 N N . ASN A 1 120 ? 1.910 7.023 -0.015 1.00 92.12 120 ASN A N 1
ATOM 986 C CA . ASN A 1 120 ? 2.606 7.503 -1.212 1.00 92.12 120 ASN A CA 1
ATOM 987 C C . ASN A 1 120 ? 3.830 6.642 -1.575 1.00 92.12 120 ASN A C 1
ATOM 989 O O . ASN A 1 120 ? 4.449 6.872 -2.611 1.00 92.12 120 ASN A O 1
ATOM 993 N N . HIS A 1 121 ? 4.150 5.626 -0.767 1.00 92.06 121 HIS A N 1
ATOM 994 C CA . HIS A 1 121 ? 5.299 4.750 -0.950 1.00 92.06 121 HIS A CA 1
ATOM 995 C C . HIS A 1 121 ? 4.946 3.282 -0.643 1.00 92.06 121 HIS A C 1
ATOM 997 O O . HIS A 1 121 ? 4.130 2.982 0.232 1.00 92.06 121 HIS A O 1
ATOM 1003 N N . ALA A 1 122 ? 5.559 2.337 -1.359 1.00 92.44 122 ALA A N 1
ATOM 1004 C CA . ALA A 1 122 ? 5.332 0.906 -1.168 1.00 92.44 122 ALA A CA 1
ATOM 1005 C C . ALA A 1 122 ? 6.626 0.095 -1.251 1.00 92.44 122 ALA A C 1
ATOM 1007 O O . ALA A 1 122 ? 7.446 0.281 -2.151 1.00 92.44 122 ALA A O 1
ATOM 1008 N N . LEU A 1 123 ? 6.755 -0.868 -0.342 1.00 90.50 123 LEU A N 1
ATOM 1009 C CA . LEU A 1 123 ? 7.839 -1.838 -0.297 1.00 90.50 123 LEU A CA 1
ATOM 1010 C C . LEU A 1 123 ? 7.281 -3.246 -0.489 1.00 90.50 123 LEU A C 1
ATOM 1012 O O . LEU A 1 123 ? 6.402 -3.674 0.258 1.00 90.50 123 LEU A O 1
ATOM 1016 N N . ILE A 1 124 ? 7.814 -3.987 -1.462 1.00 90.81 124 ILE A N 1
ATOM 1017 C CA . ILE A 1 124 ? 7.362 -5.357 -1.755 1.00 90.81 124 ILE A CA 1
ATOM 1018 C C . ILE A 1 124 ? 8.501 -6.333 -1.530 1.00 90.81 124 ILE A C 1
ATOM 1020 O O . ILE A 1 124 ? 9.520 -6.275 -2.217 1.00 90.81 124 ILE A O 1
ATOM 1024 N N . ASN A 1 125 ? 8.335 -7.239 -0.572 1.00 88.44 125 ASN A N 1
ATOM 1025 C CA . ASN A 1 125 ? 9.349 -8.224 -0.224 1.00 88.44 125 ASN A CA 1
ATOM 1026 C C . ASN A 1 125 ? 9.229 -9.476 -1.104 1.00 88.44 125 ASN A C 1
ATOM 1028 O O . ASN A 1 125 ? 8.236 -10.203 -1.019 1.00 88.44 125 ASN A O 1
ATOM 1032 N N . GLY A 1 126 ? 10.266 -9.756 -1.901 1.00 79.06 126 GLY A N 1
ATOM 1033 C CA . GLY A 1 126 ? 10.269 -10.862 -2.863 1.00 79.06 126 GLY A CA 1
ATOM 1034 C C . GLY A 1 126 ? 10.229 -12.260 -2.236 1.00 79.06 126 GLY A C 1
ATOM 1035 O O . GLY A 1 126 ? 9.656 -13.164 -2.835 1.00 79.06 126 GLY A O 1
ATOM 1036 N N . GLU A 1 127 ? 10.771 -12.428 -1.024 1.00 70.19 127 GLU A N 1
ATOM 1037 C CA . GLU A 1 127 ? 10.888 -13.745 -0.367 1.00 70.19 127 GLU A CA 1
ATOM 1038 C C . GLU A 1 127 ? 9.634 -14.145 0.417 1.00 70.19 127 GLU A C 1
ATOM 1040 O O . GLU A 1 127 ? 9.343 -15.326 0.582 1.00 70.19 127 GLU A O 1
ATOM 1045 N N . ARG A 1 128 ? 8.888 -13.160 0.932 1.00 63.28 128 ARG A N 1
ATOM 1046 C CA . ARG A 1 128 ? 7.726 -13.407 1.806 1.00 63.28 128 ARG A CA 1
ATOM 1047 C C . ARG A 1 128 ? 6.379 -13.106 1.156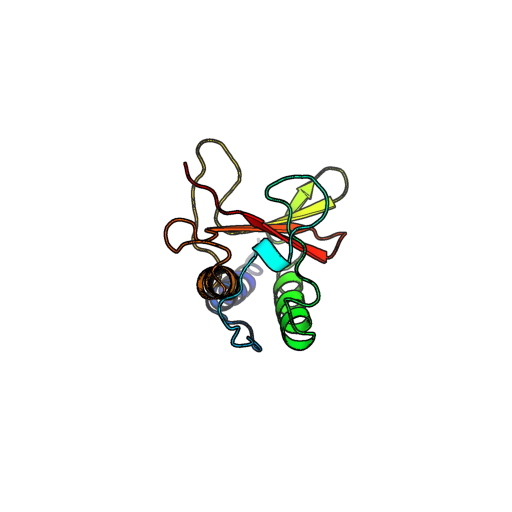 1.00 63.28 128 ARG A C 1
ATOM 1049 O O . ARG A 1 128 ? 5.359 -13.291 1.804 1.00 63.28 128 ARG A O 1
ATOM 1056 N N . LYS A 1 129 ? 6.364 -12.650 -0.107 1.00 63.59 129 LYS A N 1
ATOM 1057 C CA . LYS A 1 129 ? 5.158 -12.143 -0.797 1.00 63.59 129 LYS A CA 1
ATOM 1058 C C . LYS A 1 129 ? 4.385 -11.120 0.054 1.00 63.59 129 LYS A C 1
ATOM 1060 O O . LYS A 1 129 ? 3.164 -11.042 0.001 1.00 63.59 129 LYS A O 1
ATOM 1065 N N . GLU A 1 130 ? 5.111 -10.342 0.853 1.00 65.12 130 GLU A N 1
ATOM 1066 C CA . GLU A 1 130 ? 4.552 -9.312 1.728 1.00 65.12 130 GLU A CA 1
ATOM 1067 C C . GLU A 1 130 ? 4.606 -7.962 1.009 1.00 65.12 130 GLU A C 1
ATOM 1069 O O . GLU A 1 130 ? 5.681 -7.520 0.590 1.00 65.12 130 GLU A O 1
ATOM 1074 N N . LEU A 1 131 ? 3.452 -7.301 0.900 1.00 70.12 131 LEU A N 1
ATOM 1075 C CA . LEU A 1 131 ? 3.333 -5.903 0.495 1.00 70.12 131 LEU A CA 1
ATOM 1076 C C . LEU A 1 131 ? 3.199 -5.041 1.751 1.00 70.12 131 LEU A C 1
ATOM 1078 O O . LEU A 1 131 ? 2.284 -5.238 2.547 1.00 70.12 131 LEU A O 1
ATOM 1082 N N . ILE A 1 132 ? 4.096 -4.072 1.907 1.00 75.12 132 ILE A N 1
ATOM 1083 C CA . ILE A 1 132 ? 4.045 -3.078 2.977 1.00 75.12 132 ILE A CA 1
ATOM 1084 C C . ILE A 1 132 ? 3.832 -1.714 2.326 1.00 75.12 132 ILE A C 1
ATOM 1086 O O . ILE A 1 132 ? 4.679 -1.237 1.571 1.00 75.12 132 ILE A O 1
ATOM 1090 N N . LEU A 1 133 ? 2.696 -1.087 2.623 1.00 71.56 133 LEU A N 1
ATOM 1091 C CA . LEU A 1 133 ? 2.414 0.291 2.234 1.00 71.56 133 LEU A CA 1
ATOM 1092 C C . LEU A 1 133 ? 2.850 1.225 3.354 1.00 71.56 133 LEU A C 1
ATOM 1094 O O . LEU A 1 133 ? 2.531 0.997 4.520 1.00 71.56 133 LEU A O 1
ATOM 1098 N N . VAL A 1 134 ? 3.602 2.258 2.988 1.00 69.94 134 VAL A N 1
ATOM 1099 C CA . VAL A 1 134 ? 4.121 3.258 3.914 1.00 69.94 134 VAL A CA 1
ATOM 1100 C C . VAL A 1 134 ? 3.598 4.620 3.482 1.00 69.94 134 VAL A C 1
ATOM 1102 O O . VAL A 1 134 ? 3.617 4.984 2.307 1.00 69.94 134 VAL A O 1
ATOM 1105 N N . ALA A 1 135 ? 3.104 5.362 4.459 1.00 62.38 135 ALA A N 1
ATOM 1106 C CA . ALA A 1 135 ? 2.699 6.744 4.314 1.00 62.38 135 ALA A CA 1
ATOM 1107 C C . ALA A 1 135 ? 3.806 7.601 4.937 1.00 62.38 135 ALA A C 1
ATOM 1109 O O . ALA A 1 135 ? 3.918 7.621 6.164 1.00 62.38 135 ALA A O 1
ATOM 1110 N N . ASP A 1 136 ? 4.657 8.213 4.107 1.00 59.31 136 ASP A N 1
ATOM 1111 C CA . ASP A 1 136 ? 5.739 9.083 4.577 1.00 59.31 136 ASP A CA 1
ATOM 1112 C C . ASP A 1 136 ? 5.312 10.554 4.481 1.00 59.31 136 ASP A C 1
ATOM 1114 O O . ASP A 1 136 ? 4.839 11.012 3.434 1.00 59.31 136 ASP A O 1
ATOM 1118 N N . TRP A 1 137 ? 5.465 11.263 5.596 1.00 55.28 137 TRP A N 1
ATOM 1119 C CA . TRP A 1 137 ? 5.099 12.663 5.790 1.00 55.28 137 TRP A CA 1
ATOM 1120 C C . TRP A 1 137 ? 6.341 13.338 6.357 1.00 55.28 137 TRP A C 1
ATOM 1122 O O . TRP A 1 137 ? 6.666 13.122 7.526 1.00 55.28 137 TRP A O 1
ATOM 1132 N N . GLY A 1 138 ? 7.057 14.066 5.497 1.00 47.25 138 GLY A N 1
ATOM 1133 C CA . GLY A 1 138 ? 8.228 14.854 5.891 1.00 47.25 138 GLY A CA 1
ATOM 1134 C C . GLY A 1 138 ? 7.942 15.845 7.012 1.00 47.25 138 GLY A C 1
ATOM 1135 O O . GLY A 1 138 ? 6.767 16.248 7.177 1.00 47.25 138 GLY A O 1
#

Secondary structure (DSSP, 8-state):
----SSHHHHHHHHHHHHPPPS---------GGGGB-SSSTT-B--TT-S-HHHHHHHHHHHHHS-TTSTTEEEETTEEEEEESEES-SS-EE-PPPHHHHHHHHHHHHTTSS-GGG---EEEEETTTTEEEEE----

=== Feature glossary ===
The features interleaved in this record are:

— What the protein is —

Sequence gives the chain of amino acids in standard one-letter code (A=alanine, C=cysteine, …, Y=tyrosine), read N→C. It is the only feature that is directly encoded by the gene; all structural features are derived from the folded form of this sequence.

Database cross-references. InterPro integrates a dozen domain/family signature databases into unified entries with residue-range hits. GO terms attach function/process/location labels with evidence codes. CATH codes position the fold in a four-level structural taxonomy. Organism is the NCBI-taxonomy species name.

— Where its atoms are —

Atomic coordinates in PDBx/mmCIF format — the same representation the Protein Data Bank distributes. Each line of the _atom_site loop places one backbone atom in Cartesian space (units: ångströms, origin: arbitrary).

The six renders are orthographic views along the three Cartesian axes in both directions. Representation (cartoon, sticks, or surface) and color scheme (sequence-rainbow or by-chain) vary across proteins so the training set covers all the common visualization conventions.

— Local backbone conformation —

Eight-state secondary structure (DSSP): H is the canonical α-helix, G the tighter 3₁₀-helix, I the wider π-helix; E/B are β-structure, T and S are turns and bends, and '-' is everything else. DSSP derives these from the pattern of main-chain N–H···O=C hydrogen bonds, not from the sequence.

P-SEA three-state annotation labels each residue as helix, strand, or coil based purely on the geometry of the Cα trace. It serves as a fallback when the full backbone (and thus DSSP) is unavailable.

The φ/ψ torsion pair specifies the backbone conformation at each residue. φ rotates about the N–Cα bond, ψ about the Cα–C bond. Steric clashes forbid most of the (φ, ψ) plane — the allowed regions (α-helix basin, β-sheet basin, left-handed helix) are the Ramachandran-allowed regions.

— Global shape and packing —

The geometric summary reports three shape descriptors. Rg (radius of gyration) measures how spread out the Cα atoms are about their centre of mass; compact globular proteins have small Rg, elongated or unfolded ones large. Cα contacts (<8 Å, |i−j|>4) count long-range residue pairs in spatial proximity — high for tightly packed folds, near zero for rods or random coil. The bounding-box extents give the protein's footprint along x, y, z in Å.

Solvent-accessible surface area (SASA) is the area in Å² traced out by the centre of a 1.4 Å probe sphere (a water molecule) rolled over the protein's van der Waals surface (Shrake–Rupley / Lee–Richards construction). Buried residues have near-zero SASA; fully exposed residues can exceed 200 Å². The total SASA scales roughly with the number of surface residues.

The contact map is a binary N×N matrix image: pixel (i, j) is dark where Cα_i and Cα_j are within 8 Å and |i−j|>4. Because the |i−j|>4 filter removes local helical contacts, off-diagonal stripes parallel to the main diagonal indicate parallel β-sheets; stripes perpendicular to it indicate antiparallel β-sheets. The Ramachandran plot scatters every residue's (φ, ψ) pair against the sterically allowed regions. The PAE heatmap renders the predicted-aligned-error matrix.

— Structural neighborhood —

3Di is Foldseek's structural alphabet. Each residue is assigned one of twenty discrete states based on how its Cα sits relative to its spatial (not sequential) neighbors. Aligning 3Di strings finds structural homologs roughly as well as full 3D superposition, but orders of magnitude faster.

Nearest PDB neighbors are the top structural matches found by Foldseek when searching this structure against the entire Protein Data Bank. Each hit reports a TM-score (0 to 1; >0.5 almost always implies the same fold) and an E-value. These are *structural* homologs — they may share no detectable sequence similarity.

— Confidence and disorder —

For AlphaFold models, the B-factor field carries pLDDT — the model's own estimate of local accuracy on a 0–100 scale. Regions with pLDDT<50 should be treated as essentially unmodeled; they often correspond to intrinsically disordered segments.

Crystallographic B-factors measure how much each atom's electron density is smeared out, in Å². They rise in mobile loops and surface residues and fall in the buried interior. In AlphaFold models this column is repurposed to hold pLDDT instead.

Predicted aligned error is AlphaFold's pairwise confidence. Unlike pLDDT (per-residue), PAE is per-residue-pair and captures whether two parts of the structure are correctly placed relative to each other. Units are ångströms of expected positional error.